Protein AF-A0AAJ1ZNX1-F1 (afdb_monomer)

Solvent-accessible surface area (backbone atoms only — not comparable to full-atom values): 5680 Å² total; per-residue (Å²): 125,68,63,64,56,52,53,48,50,53,50,48,51,62,69,65,58,52,88,84,54,53,49,63,47,60,47,34,83,94,32,80,71,35,80,59,55,41,69,76,48,72,48,75,48,79,52,95,96,53,78,76,46,73,52,70,45,70,45,59,96,62,90,78,61,64,82,70,44,58,76,32,54,32,38,42,35,42,39,46,82,88,60,79,63,48,76,48,76,54,66,75

Nearest PDB structures (foldseek):
  8fam-assembly2_B  TM=3.904E-01  e=6.971E+00  Octopus bimaculoides

Sequence (92 aa):
MASLYDEAKTFISSVTAIPGRQQYFLDVPGTDSAAQLSVVSFEATEKMGEPTEVCIELTHPQQLGRAEYLNCDATFSMVPEDGAPRKFSGYI

Mean predicted aligned error: 9.48 Å

Radius of gyration: 16.26 Å; Cα contacts (8 Å, |Δi|>4): 116; chains: 1; bounding box: 40×26×44 Å

Structure (mmCIF, N/CA/C/O backbone):
data_AF-A0AAJ1ZNX1-F1
#
_entry.id   AF-A0AAJ1ZNX1-F1
#
loop_
_atom_site.group_PDB
_atom_site.id
_atom_site.type_symbol
_atom_site.label_atom_id
_atom_site.label_alt_id
_atom_site.label_comp_id
_atom_site.label_asym_id
_atom_site.label_entity_id
_atom_site.label_seq_id
_atom_site.pdbx_PDB_ins_code
_atom_site.Cartn_x
_atom_site.Cartn_y
_atom_site.Cartn_z
_atom_site.occupancy
_atom_site.B_iso_or_equiv
_atom_site.au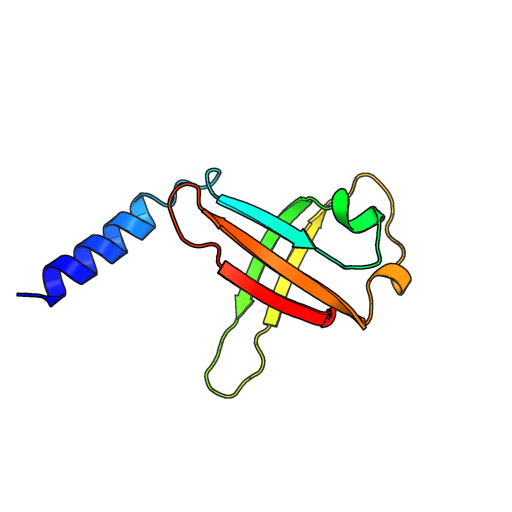th_seq_id
_atom_site.auth_comp_id
_atom_site.auth_asym_id
_atom_site.auth_atom_id
_atom_site.pdbx_PDB_model_num
ATOM 1 N N . MET A 1 1 ? 26.637 1.753 -29.590 1.00 49.16 1 MET A N 1
ATOM 2 C CA . MET A 1 1 ? 25.572 2.712 -29.966 1.00 49.16 1 MET A CA 1
ATOM 3 C C . MET A 1 1 ? 24.202 2.404 -29.353 1.00 49.16 1 MET A C 1
ATOM 5 O O . MET A 1 1 ? 23.376 3.300 -29.358 1.00 49.16 1 MET A O 1
ATOM 9 N N . ALA A 1 2 ? 23.947 1.212 -28.790 1.00 56.78 2 ALA A N 1
ATOM 10 C CA . ALA A 1 2 ? 22.678 0.915 -28.107 1.00 56.78 2 ALA A CA 1
ATOM 11 C C . ALA A 1 2 ? 22.519 1.630 -26.745 1.00 56.78 2 ALA A C 1
ATOM 13 O O . ALA A 1 2 ? 21.421 2.048 -26.405 1.00 56.78 2 ALA A O 1
ATOM 14 N N . SER A 1 3 ? 23.616 1.841 -26.005 1.00 60.53 3 SER A N 1
ATOM 15 C CA . SER A 1 3 ? 23.569 2.409 -24.646 1.00 60.53 3 SER A CA 1
ATOM 16 C C . SER A 1 3 ? 23.058 3.849 -24.594 1.00 60.53 3 SER A C 1
ATOM 18 O O . SER A 1 3 ? 22.315 4.197 -23.688 1.00 60.53 3 SER A O 1
ATOM 20 N N . LEU A 1 4 ? 23.397 4.670 -25.593 1.00 61.28 4 LEU A N 1
ATOM 21 C CA . LEU A 1 4 ? 23.016 6.084 -25.618 1.00 61.28 4 LEU A CA 1
ATOM 22 C C . LEU A 1 4 ? 21.500 6.273 -25.804 1.00 61.28 4 LEU A C 1
ATOM 24 O O . LEU A 1 4 ? 20.925 7.224 -25.288 1.00 61.28 4 LEU A O 1
ATOM 28 N N . TYR A 1 5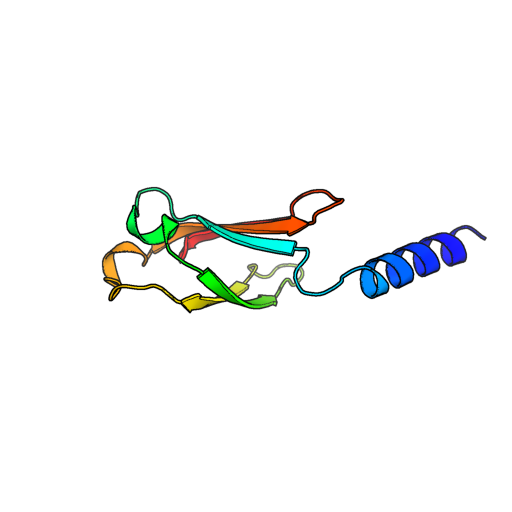 ? 20.850 5.354 -26.525 1.00 60.91 5 TYR A N 1
ATOM 29 C CA . TYR A 1 5 ? 19.398 5.371 -26.716 1.00 60.91 5 TYR A CA 1
ATOM 30 C C . TYR A 1 5 ? 18.641 4.904 -25.465 1.00 60.91 5 TYR A C 1
ATOM 32 O O . TYR A 1 5 ? 17.580 5.448 -25.168 1.00 60.91 5 TYR A O 1
ATOM 40 N N . ASP A 1 6 ? 19.186 3.942 -24.717 1.00 57.41 6 ASP A N 1
ATOM 41 C CA . ASP A 1 6 ? 18.594 3.451 -23.462 1.00 57.41 6 ASP A CA 1
ATOM 42 C C . ASP A 1 6 ? 18.710 4.484 -22.329 1.00 57.41 6 ASP A C 1
ATOM 44 O O . ASP A 1 6 ? 17.760 4.755 -21.591 1.00 57.41 6 ASP A O 1
ATOM 48 N N . GLU A 1 7 ? 19.864 5.147 -22.251 1.00 59.22 7 GLU A N 1
ATOM 49 C CA . GLU A 1 7 ? 20.137 6.214 -21.288 1.00 59.22 7 GLU A CA 1
ATOM 50 C C . GLU A 1 7 ? 19.268 7.449 -21.576 1.00 59.22 7 GLU A C 1
ATOM 52 O O . GLU A 1 7 ? 18.659 8.013 -20.666 1.00 59.22 7 GLU A O 1
ATOM 57 N N . ALA A 1 8 ? 19.087 7.791 -22.858 1.00 58.72 8 ALA A N 1
ATOM 58 C CA . ALA A 1 8 ? 18.144 8.822 -23.281 1.00 58.72 8 ALA A CA 1
ATOM 59 C C . ALA A 1 8 ? 16.691 8.448 -22.946 1.00 58.72 8 ALA A C 1
ATOM 61 O O . ALA A 1 8 ? 15.945 9.296 -22.470 1.00 58.72 8 ALA A O 1
ATOM 62 N N . LYS A 1 9 ? 16.274 7.190 -23.127 1.00 59.62 9 LYS A N 1
ATOM 63 C CA . LYS A 1 9 ? 14.915 6.743 -22.779 1.00 59.62 9 LYS A CA 1
ATOM 64 C C . LYS A 1 9 ? 14.663 6.788 -21.271 1.00 59.62 9 LYS A C 1
ATOM 66 O O . LYS A 1 9 ? 13.586 7.206 -20.848 1.00 59.62 9 LYS A O 1
ATOM 71 N N . THR A 1 10 ? 15.654 6.412 -20.468 1.00 60.22 10 THR A N 1
ATOM 72 C CA . THR A 1 10 ? 15.596 6.461 -18.998 1.00 60.22 10 THR A CA 1
ATOM 73 C C . THR A 1 10 ? 15.529 7.904 -18.498 1.00 60.22 10 THR A C 1
ATOM 75 O O . THR A 1 10 ? 14.689 8.228 -17.661 1.00 60.22 10 THR A O 1
ATOM 78 N N . PHE A 1 11 ? 16.347 8.791 -19.073 1.00 56.97 11 PHE A N 1
ATOM 79 C CA . PHE A 1 11 ? 16.340 10.221 -18.767 1.00 56.97 11 PHE A CA 1
ATOM 80 C C . PHE A 1 11 ? 15.042 10.908 -19.213 1.00 56.97 11 PHE A C 1
ATOM 82 O O . PHE A 1 11 ? 14.479 11.714 -18.484 1.00 56.97 11 PHE A O 1
ATOM 89 N N . ILE A 1 12 ? 14.510 10.568 -20.389 1.00 55.34 12 ILE A N 1
ATOM 90 C CA . ILE A 1 12 ? 13.229 11.117 -20.848 1.00 55.34 12 ILE A CA 1
ATOM 91 C C . ILE A 1 12 ? 12.093 10.607 -19.959 1.00 55.34 12 ILE A C 1
ATOM 93 O O . ILE A 1 12 ? 11.259 11.411 -19.575 1.00 55.34 12 ILE A O 1
ATOM 97 N N . SER A 1 13 ? 12.096 9.332 -19.554 1.00 56.38 13 SER A N 1
ATOM 98 C CA . SER A 1 13 ? 11.077 8.768 -18.653 1.00 56.38 13 SER A CA 1
ATOM 99 C C . SER A 1 13 ? 11.075 9.436 -17.273 1.00 56.38 13 SER A C 1
ATOM 101 O O . SER A 1 13 ? 10.005 9.651 -16.708 1.00 56.38 13 SER A O 1
ATOM 103 N N . SER A 1 14 ? 12.248 9.803 -16.740 1.00 55.06 14 SER A N 1
ATOM 104 C CA . SER A 1 14 ? 12.349 10.558 -15.484 1.00 55.06 14 SER A CA 1
ATOM 105 C C . SER A 1 14 ? 11.967 12.034 -15.643 1.00 55.06 14 SER A C 1
ATOM 107 O O . SER A 1 14 ? 11.408 12.615 -14.719 1.00 55.06 14 SER A O 1
ATOM 109 N N . VAL A 1 15 ? 12.191 12.629 -16.820 1.00 54.59 15 VAL A N 1
ATOM 110 C CA . VAL A 1 15 ? 11.786 14.008 -17.152 1.00 54.59 15 VAL A CA 1
ATOM 111 C C . VAL A 1 15 ? 10.288 14.117 -17.487 1.00 54.59 15 VAL A C 1
ATOM 113 O O . VAL A 1 15 ? 9.672 15.142 -17.199 1.00 54.59 15 VAL A O 1
ATOM 116 N N . THR A 1 16 ? 9.668 13.074 -18.048 1.00 49.97 16 THR A N 1
ATOM 117 C CA . THR A 1 16 ? 8.216 12.994 -18.305 1.00 49.97 16 THR A CA 1
ATOM 118 C C . THR A 1 16 ? 7.420 12.422 -17.139 1.00 49.97 16 THR A C 1
ATOM 120 O O . THR A 1 16 ? 6.191 12.386 -17.215 1.00 49.97 16 THR A O 1
ATOM 123 N N . ALA A 1 17 ? 8.074 12.006 -16.050 1.00 53.47 17 ALA A N 1
ATOM 124 C CA . ALA A 1 17 ? 7.415 11.736 -14.779 1.00 53.47 17 ALA A CA 1
ATOM 125 C C . ALA A 1 17 ? 6.940 13.064 -14.168 1.00 53.47 17 ALA A C 1
ATOM 127 O O . ALA A 1 17 ? 7.476 13.550 -13.179 1.00 53.47 17 ALA A O 1
ATOM 128 N N . ILE A 1 18 ? 5.950 13.690 -14.806 1.00 52.94 18 ILE A N 1
ATOM 129 C CA . ILE A 1 18 ? 5.264 14.867 -14.290 1.00 52.94 18 ILE A CA 1
ATOM 130 C C . ILE A 1 18 ? 4.549 14.409 -13.010 1.00 52.94 18 ILE A C 1
ATOM 132 O O . ILE A 1 18 ? 3.640 13.570 -13.098 1.00 52.94 18 ILE A O 1
ATOM 136 N N . PRO A 1 19 ? 4.928 14.925 -11.825 1.00 53.09 19 PRO A N 1
ATOM 137 C CA . PRO A 1 19 ? 4.208 14.634 -10.593 1.00 53.09 19 PRO A CA 1
ATOM 138 C C . PRO A 1 19 ? 2.725 14.984 -10.786 1.00 53.09 19 PRO A C 1
ATOM 140 O O . PRO A 1 19 ? 2.403 16.063 -11.280 1.00 53.09 19 PRO A O 1
ATOM 143 N N . GLY A 1 20 ? 1.824 14.055 -10.459 1.00 57.91 20 GLY A N 1
ATOM 144 C CA . GLY A 1 20 ? 0.371 14.225 -10.626 1.00 57.91 20 GLY A CA 1
ATOM 145 C C . GLY A 1 20 ? -0.274 13.480 -11.804 1.00 57.91 20 GLY A C 1
ATOM 146 O O . GLY A 1 20 ? -1.497 13.470 -11.895 1.00 57.91 20 GLY A O 1
ATOM 147 N N . ARG A 1 21 ? 0.500 12.813 -12.674 1.00 66.00 21 ARG A N 1
ATOM 148 C CA . ARG A 1 21 ? -0.030 11.886 -13.708 1.00 66.00 21 ARG A CA 1
ATOM 149 C C . ARG A 1 21 ? 0.070 10.405 -13.333 1.00 66.00 21 ARG A C 1
ATOM 151 O O . ARG A 1 21 ? -0.286 9.533 -14.118 1.00 66.00 21 ARG A O 1
ATOM 158 N N . GLN A 1 22 ? 0.590 10.117 -12.146 1.00 73.88 22 GLN A N 1
ATOM 159 C CA . GLN A 1 22 ? 0.640 8.772 -11.584 1.00 73.88 22 GLN A CA 1
ATOM 160 C C . GLN A 1 22 ? -0.359 8.704 -10.439 1.00 73.88 22 GLN A C 1
ATOM 162 O O . GLN A 1 22 ? -0.349 9.562 -9.555 1.00 73.88 22 GLN A O 1
ATOM 167 N N . GLN A 1 23 ? -1.237 7.710 -10.487 1.00 84.12 23 GLN A N 1
ATOM 168 C CA . GLN A 1 23 ? -2.189 7.450 -9.418 1.00 84.12 23 GLN A CA 1
ATOM 169 C C . GLN A 1 23 ? -1.606 6.396 -8.479 1.00 84.12 23 GLN A C 1
ATOM 171 O O . GLN A 1 23 ? -1.044 5.395 -8.928 1.00 84.12 23 GLN A O 1
ATOM 176 N N . TYR A 1 24 ? -1.738 6.636 -7.179 1.00 90.75 24 TYR A N 1
ATOM 177 C CA . TYR A 1 24 ? -1.212 5.774 -6.130 1.00 90.75 24 TYR A CA 1
ATOM 178 C C . TYR A 1 24 ? -2.371 5.229 -5.308 1.00 90.75 24 TYR A C 1
ATOM 180 O O . TYR A 1 24 ? -3.194 6.004 -4.822 1.00 90.75 24 TYR A O 1
ATOM 188 N N . PHE A 1 25 ? -2.422 3.911 -5.137 1.00 92.12 25 PHE A N 1
ATOM 189 C CA . PHE A 1 25 ? -3.494 3.249 -4.398 1.00 92.12 25 PHE A CA 1
ATOM 190 C C . PHE A 1 25 ? -2.926 2.240 -3.414 1.00 92.12 25 PHE A C 1
ATOM 192 O O . PHE A 1 25 ? -2.018 1.485 -3.767 1.00 92.12 25 PHE A O 1
ATOM 199 N N . LEU A 1 26 ? -3.505 2.197 -2.217 1.00 94.06 26 LEU A N 1
ATOM 200 C CA . LEU A 1 26 ? -3.293 1.134 -1.247 1.00 94.06 26 LEU A CA 1
ATOM 201 C C . LEU A 1 26 ? -4.600 0.358 -1.093 1.00 94.06 26 LEU A C 1
ATOM 203 O O . LEU A 1 26 ? -5.582 0.893 -0.586 1.00 94.06 26 LEU A O 1
ATOM 207 N N . ASP A 1 27 ? -4.596 -0.889 -1.545 1.00 94.38 27 ASP A N 1
ATOM 208 C CA . ASP A 1 27 ? -5.717 -1.809 -1.396 1.00 94.38 27 ASP A CA 1
ATOM 209 C C . ASP A 1 27 ? -5.456 -2.738 -0.208 1.00 94.38 27 ASP A C 1
ATOM 211 O O . ASP A 1 27 ? -4.366 -3.302 -0.095 1.00 94.38 27 ASP A O 1
ATOM 215 N N . VAL A 1 28 ? -6.444 -2.876 0.676 1.00 93.81 28 VAL A N 1
ATOM 216 C CA . VAL A 1 28 ? -6.400 -3.773 1.840 1.00 93.81 28 VAL A CA 1
ATOM 217 C C . VAL A 1 28 ? -7.661 -4.636 1.795 1.00 93.81 28 VAL A C 1
ATOM 219 O O . VAL A 1 28 ? -8.728 -4.194 2.238 1.00 93.81 28 VAL A O 1
ATOM 222 N N . PRO A 1 29 ? -7.590 -5.841 1.199 1.00 91.75 29 PRO A N 1
ATOM 223 C CA . PRO A 1 29 ? -8.748 -6.711 1.058 1.00 91.75 29 PRO A CA 1
ATOM 224 C C . PRO A 1 29 ? -9.400 -7.026 2.408 1.00 91.75 29 PRO A C 1
ATOM 226 O O . PRO A 1 29 ? -8.737 -7.446 3.351 1.00 91.75 29 PRO A O 1
ATOM 229 N N . GLY A 1 30 ? -10.723 -6.865 2.482 1.00 86.50 30 GLY A N 1
ATOM 230 C CA . GLY A 1 30 ? -11.495 -7.097 3.708 1.00 86.50 30 GLY A CA 1
ATOM 231 C C . GLY A 1 30 ? -11.661 -5.867 4.606 1.00 86.50 30 GLY A C 1
ATOM 232 O O . GLY A 1 30 ? -12.398 -5.951 5.586 1.00 86.50 30 GLY A O 1
ATOM 233 N N . THR A 1 31 ? -11.057 -4.731 4.244 1.00 90.50 31 THR A N 1
ATOM 234 C CA . THR A 1 31 ? 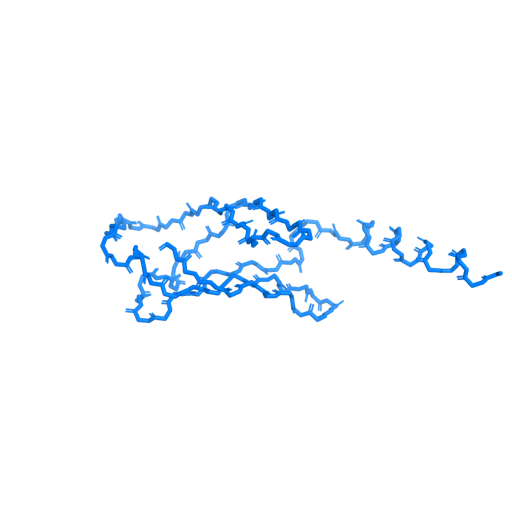-11.159 -3.472 4.991 1.00 90.50 31 THR A CA 1
ATOM 235 C C . THR A 1 31 ? -11.825 -2.399 4.129 1.00 90.50 31 THR A C 1
ATOM 237 O O . THR A 1 31 ? -11.170 -1.706 3.355 1.00 90.50 31 THR A O 1
ATOM 240 N N . ASP A 1 32 ? -13.145 -2.234 4.264 1.00 86.62 32 ASP A N 1
ATOM 241 C CA . ASP A 1 32 ? -13.939 -1.306 3.433 1.00 86.62 32 ASP A CA 1
ATOM 242 C C . ASP A 1 32 ? -13.478 0.160 3.544 1.00 86.62 32 ASP A C 1
ATOM 244 O O . ASP A 1 32 ? -13.554 0.926 2.580 1.00 86.62 32 ASP A O 1
ATOM 248 N N . SER A 1 33 ? -12.958 0.557 4.710 1.00 87.25 33 SER A N 1
ATOM 249 C CA . SER A 1 33 ? -12.381 1.886 4.951 1.00 87.25 33 SER A CA 1
ATOM 250 C C . SER A 1 33 ? -11.136 2.153 4.092 1.00 87.25 33 SER A C 1
ATOM 252 O O . SER A 1 33 ? -10.830 3.306 3.793 1.00 87.25 33 SER A O 1
ATOM 254 N N . ALA A 1 34 ? -10.448 1.117 3.597 1.00 87.81 34 ALA A N 1
ATOM 255 C CA . ALA A 1 34 ? -9.280 1.277 2.733 1.00 87.81 34 ALA A CA 1
ATOM 256 C C . ALA A 1 34 ? -9.598 2.000 1.411 1.00 87.81 34 ALA A C 1
ATOM 258 O O . ALA A 1 34 ? -8.754 2.726 0.893 1.00 87.81 34 ALA A O 1
ATOM 259 N N . ALA A 1 35 ? -10.833 1.894 0.906 1.00 88.94 35 ALA A N 1
ATOM 260 C CA . ALA A 1 35 ? -11.249 2.537 -0.342 1.00 88.94 35 ALA A CA 1
ATOM 261 C C . ALA A 1 35 ? -11.221 4.079 -0.294 1.00 88.94 35 ALA A C 1
ATOM 263 O O . ALA A 1 35 ? -11.232 4.728 -1.339 1.00 88.94 35 ALA A O 1
ATOM 264 N N . GLN A 1 36 ? -11.207 4.677 0.903 1.00 90.81 36 GLN A N 1
ATOM 265 C CA . GLN A 1 36 ? -11.150 6.131 1.100 1.00 90.81 36 GLN A CA 1
ATOM 266 C C . GLN A 1 36 ? -9.748 6.623 1.493 1.00 90.81 36 GLN A C 1
ATOM 268 O O . GLN A 1 36 ? -9.579 7.802 1.817 1.00 90.81 36 GLN A O 1
ATOM 273 N N . LEU A 1 37 ? -8.742 5.742 1.488 1.00 92.44 37 LEU A N 1
ATOM 274 C CA . LEU A 1 37 ? -7.359 6.123 1.750 1.00 92.44 37 LEU A CA 1
ATOM 275 C C . LEU A 1 37 ? -6.792 6.924 0.581 1.00 92.44 37 LEU A C 1
ATOM 277 O O . LEU A 1 37 ? -6.903 6.538 -0.581 1.00 92.44 37 LEU A O 1
ATOM 281 N N . SER A 1 38 ? -6.115 8.019 0.910 1.00 90.94 38 SER A N 1
ATOM 282 C CA . SER A 1 38 ? -5.343 8.804 -0.047 1.00 90.94 38 SER A CA 1
ATOM 283 C C . SER A 1 38 ? -3.868 8.759 0.319 1.00 90.94 38 SER A C 1
ATOM 285 O O . SER A 1 38 ? -3.486 9.135 1.428 1.00 90.94 38 SER A O 1
ATOM 287 N N . VAL A 1 39 ? -3.035 8.343 -0.634 1.00 92.44 39 VAL A N 1
ATOM 288 C CA . VAL A 1 39 ? -1.575 8.320 -0.490 1.00 92.44 39 VAL A CA 1
ATOM 289 C C . VAL A 1 39 ? -1.033 9.742 -0.596 1.00 92.44 39 VAL A C 1
ATOM 291 O O . VAL A 1 39 ? -1.278 10.428 -1.587 1.00 92.44 39 VAL A O 1
ATOM 294 N N . VAL A 1 40 ? -0.310 10.185 0.431 1.00 90.94 40 VAL A N 1
ATOM 295 C CA . VAL A 1 40 ? 0.348 11.500 0.471 1.00 90.94 40 VAL A CA 1
ATOM 296 C C . VAL A 1 40 ? 1.793 11.380 0.015 1.00 90.94 40 VAL A C 1
ATOM 298 O O . VAL A 1 40 ? 2.242 12.139 -0.842 1.00 90.94 40 VAL A O 1
ATOM 301 N N . SER A 1 41 ? 2.516 10.416 0.578 1.00 90.12 41 SER A N 1
ATOM 302 C CA . SER A 1 41 ? 3.916 10.155 0.269 1.00 90.12 41 SER A CA 1
ATOM 303 C C . SER A 1 41 ? 4.224 8.672 0.474 1.00 90.12 41 SER A C 1
ATOM 305 O O . SER A 1 41 ? 3.461 7.947 1.119 1.00 90.12 41 SER A O 1
ATOM 307 N N . PHE A 1 42 ? 5.322 8.204 -0.110 1.00 92.94 42 PHE A N 1
ATOM 308 C CA . PHE A 1 42 ? 5.821 6.860 0.134 1.00 92.94 42 PHE A CA 1
ATOM 309 C C . PHE A 1 42 ? 7.340 6.805 -0.023 1.00 92.94 42 PHE A C 1
ATOM 311 O O . PHE A 1 42 ? 7.930 7.563 -0.794 1.00 92.94 42 PHE A O 1
ATOM 318 N N . GLU A 1 43 ? 7.950 5.847 0.661 1.00 93.69 43 GLU A N 1
ATOM 319 C CA . GLU A 1 43 ? 9.345 5.460 0.516 1.00 93.69 43 GLU A CA 1
ATOM 320 C C . GLU A 1 43 ? 9.402 3.940 0.349 1.00 93.69 43 GLU A C 1
ATOM 322 O O . GLU A 1 43 ? 8.919 3.195 1.199 1.00 93.69 43 GLU A O 1
ATOM 327 N N . ALA A 1 44 ? 9.958 3.478 -0.771 1.00 94.06 44 ALA A N 1
ATOM 328 C CA . ALA A 1 44 ? 10.113 2.058 -1.067 1.00 94.06 44 ALA A CA 1
ATOM 329 C C . ALA A 1 44 ? 11.601 1.695 -1.074 1.00 94.06 44 ALA A C 1
ATOM 331 O O . ALA A 1 44 ? 12.370 2.245 -1.865 1.00 94.06 44 ALA A O 1
ATOM 332 N N . THR A 1 45 ? 11.989 0.754 -0.215 1.00 94.75 45 THR A N 1
ATOM 333 C CA . THR A 1 45 ? 13.351 0.225 -0.127 1.00 94.75 45 THR A CA 1
ATOM 334 C C . THR A 1 45 ? 13.376 -1.218 -0.619 1.00 94.75 45 THR A C 1
ATOM 336 O O . THR A 1 45 ? 12.785 -2.111 -0.017 1.00 94.75 45 THR A O 1
ATOM 339 N N . GLU A 1 46 ? 14.107 -1.452 -1.708 1.00 93.75 46 GLU A N 1
ATOM 340 C CA . GLU A 1 46 ? 14.381 -2.781 -2.254 1.00 93.75 46 GLU A CA 1
ATOM 341 C C . GLU A 1 46 ? 15.888 -3.027 -2.257 1.00 93.75 46 GLU A C 1
ATOM 343 O O . GLU A 1 46 ? 16.665 -2.233 -2.794 1.00 93.75 46 GLU A O 1
ATOM 348 N N . LYS A 1 47 ? 16.310 -4.149 -1.676 1.00 95.00 47 LYS A N 1
ATOM 349 C CA . LYS A 1 47 ? 17.711 -4.572 -1.647 1.00 95.00 47 LYS A CA 1
ATOM 350 C C . LYS A 1 47 ? 17.813 -6.053 -1.969 1.00 95.00 47 LYS A C 1
ATOM 352 O O . LYS A 1 47 ? 16.917 -6.842 -1.680 1.00 95.00 47 LYS A O 1
ATOM 357 N N . MET A 1 48 ? 18.930 -6.448 -2.569 1.00 95.12 48 MET A N 1
ATOM 358 C CA . MET A 1 48 ? 19.136 -7.836 -2.966 1.00 95.12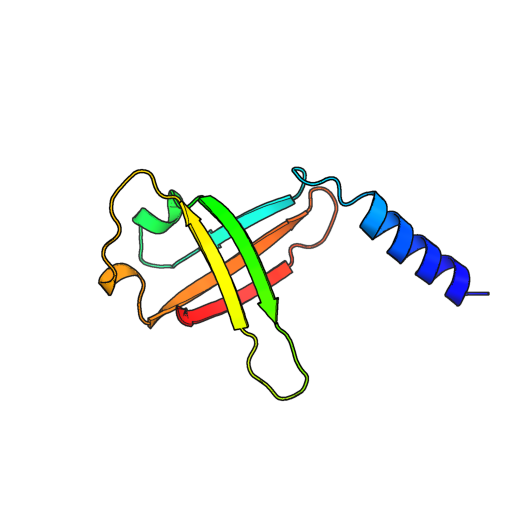 48 MET A CA 1
ATOM 359 C C . MET A 1 48 ? 19.295 -8.736 -1.734 1.00 95.12 48 MET A C 1
ATOM 361 O O . MET A 1 48 ? 20.247 -8.581 -0.976 1.00 95.12 48 MET A O 1
ATOM 365 N N . GLY A 1 49 ? 18.383 -9.698 -1.568 1.00 95.75 49 GLY A N 1
ATOM 366 C CA . GLY A 1 49 ? 18.404 -10.656 -0.457 1.00 95.75 49 GLY A CA 1
ATOM 367 C C . GLY A 1 49 ? 17.745 -10.169 0.839 1.00 95.75 49 GLY A C 1
ATOM 368 O O . GLY A 1 49 ? 17.744 -10.919 1.811 1.00 95.75 49 GLY A O 1
ATOM 369 N N . GLU A 1 50 ? 17.164 -8.967 0.853 1.00 95.38 50 GLU A N 1
ATOM 370 C CA . GLU A 1 50 ? 16.395 -8.433 1.986 1.00 95.38 50 GLU A CA 1
ATOM 371 C C . GLU A 1 50 ? 14.906 -8.295 1.612 1.00 95.38 50 GLU A C 1
ATOM 373 O O . GLU A 1 50 ? 14.575 -8.188 0.425 1.00 95.38 50 GLU A O 1
ATOM 378 N N . PRO A 1 51 ? 13.990 -8.304 2.599 1.00 94.19 51 PRO A N 1
ATOM 379 C CA . PRO A 1 51 ? 12.589 -7.981 2.365 1.00 94.19 51 PRO A CA 1
ATOM 380 C C . PRO A 1 51 ? 12.419 -6.597 1.734 1.00 94.19 51 PRO A C 1
ATOM 382 O O . PRO A 1 51 ? 13.185 -5.671 1.993 1.00 94.19 51 PRO A O 1
ATOM 385 N N . THR A 1 52 ? 11.390 -6.462 0.903 1.00 94.56 52 THR A N 1
ATOM 386 C CA . THR A 1 52 ? 10.978 -5.155 0.389 1.00 94.56 52 THR A CA 1
ATOM 387 C C . THR A 1 52 ? 10.153 -4.442 1.447 1.00 94.56 52 THR A C 1
ATOM 389 O O . THR A 1 52 ? 9.155 -4.986 1.914 1.00 94.56 52 THR A O 1
ATOM 392 N N . GLU A 1 53 ? 10.554 -3.226 1.794 1.00 95.44 53 GLU A N 1
ATOM 393 C CA . GLU A 1 53 ? 9.858 -2.392 2.771 1.00 95.44 53 GLU A CA 1
ATOM 39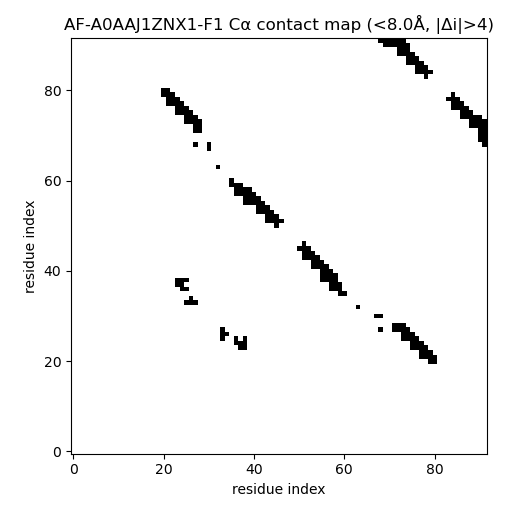4 C C . GLU A 1 53 ? 9.265 -1.176 2.064 1.00 95.44 53 GLU A C 1
ATOM 396 O O . GLU A 1 53 ? 9.958 -0.479 1.319 1.00 95.44 53 GLU A O 1
ATOM 401 N N . VAL A 1 54 ? 7.972 -0.928 2.281 1.00 95.62 54 VAL A N 1
ATOM 402 C CA . VAL A 1 54 ? 7.276 0.237 1.730 1.00 95.62 54 VAL A CA 1
ATOM 403 C C . VAL A 1 54 ? 6.618 1.000 2.871 1.00 95.62 54 VAL A C 1
ATOM 405 O O . VAL A 1 54 ? 5.626 0.554 3.443 1.00 95.62 54 VAL A O 1
ATOM 408 N N . CYS A 1 55 ? 7.166 2.167 3.184 1.00 96.25 55 CYS A N 1
ATOM 409 C CA . CYS A 1 55 ? 6.602 3.104 4.144 1.00 96.25 55 CYS A CA 1
ATOM 410 C C . CYS A 1 55 ? 5.674 4.063 3.400 1.00 96.25 55 CYS A C 1
ATOM 412 O O . CYS A 1 55 ? 6.099 4.698 2.439 1.00 96.25 55 CYS A O 1
ATOM 414 N N . ILE A 1 56 ? 4.412 4.169 3.819 1.00 94.50 56 ILE A N 1
ATOM 415 C CA . ILE A 1 56 ? 3.406 4.991 3.135 1.00 94.50 56 ILE A CA 1
ATOM 416 C C . ILE A 1 56 ? 2.760 5.938 4.142 1.00 94.50 56 ILE A C 1
ATOM 418 O O . ILE A 1 56 ? 2.229 5.498 5.162 1.00 94.50 56 ILE A O 1
ATOM 422 N N . GLU A 1 57 ? 2.760 7.233 3.836 1.00 94.75 57 GLU A N 1
ATOM 423 C CA . GLU A 1 57 ? 1.956 8.217 4.556 1.00 94.75 57 GLU A CA 1
ATOM 424 C C . GLU A 1 57 ? 0.594 8.358 3.876 1.00 94.75 57 GLU A C 1
ATOM 426 O O . GLU A 1 57 ? 0.489 8.607 2.670 1.00 94.75 57 GLU A O 1
ATOM 431 N N . LEU A 1 58 ? -0.465 8.199 4.666 1.00 92.88 58 LEU A N 1
ATOM 432 C CA . LEU A 1 58 ? -1.843 8.125 4.195 1.00 92.88 58 LEU A CA 1
ATOM 433 C C . LEU A 1 58 ? -2.704 9.173 4.899 1.00 92.88 58 LEU A C 1
ATOM 435 O O . LEU A 1 58 ? -2.471 9.524 6.056 1.00 92.88 58 LEU A O 1
ATOM 439 N N . THR A 1 59 ? -3.756 9.617 4.219 1.00 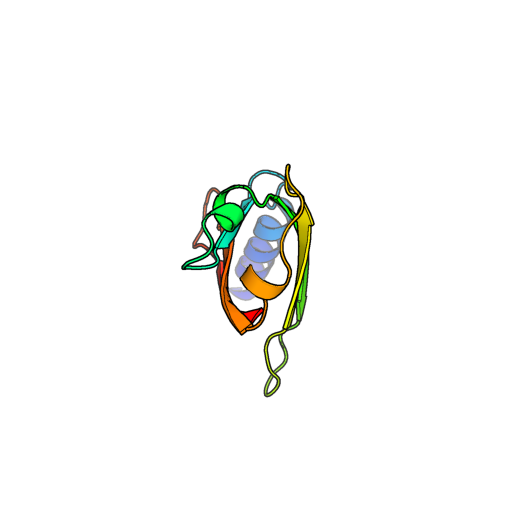94.00 59 THR A N 1
ATOM 440 C CA . THR A 1 59 ? -4.846 10.401 4.812 1.00 94.00 59 THR A CA 1
ATOM 441 C C . THR A 1 59 ? -6.177 9.688 4.620 1.00 94.00 59 THR A C 1
ATOM 443 O O . THR A 1 59 ? -6.362 8.938 3.662 1.00 94.00 59 THR A O 1
ATOM 446 N N . HIS A 1 60 ? -7.100 9.914 5.554 1.00 93.69 60 HIS A N 1
ATOM 447 C CA . HIS A 1 60 ? -8.437 9.331 5.546 1.00 93.69 60 HIS A CA 1
ATOM 448 C C . HIS A 1 60 ? -9.435 10.321 6.176 1.00 93.69 60 HIS A C 1
ATOM 450 O O . HIS A 1 60 ? -9.070 11.004 7.138 1.00 93.69 60 HIS A O 1
ATOM 456 N N . PRO A 1 61 ? -10.683 10.426 5.679 1.00 93.81 61 PRO A N 1
ATOM 457 C CA . PRO A 1 61 ? -11.681 11.355 6.225 1.00 93.81 61 PRO A CA 1
ATOM 458 C C . PRO A 1 61 ? -12.201 10.979 7.625 1.00 93.81 61 PRO A C 1
ATOM 460 O O . PRO A 1 61 ? -12.784 11.819 8.306 1.00 93.81 61 PRO A O 1
ATOM 463 N N . GLN A 1 62 ? -12.015 9.730 8.058 1.00 92.38 62 GLN A N 1
ATOM 464 C CA . GLN A 1 62 ? -12.443 9.217 9.368 1.00 92.38 62 GLN A CA 1
ATOM 465 C C . GLN A 1 62 ? -11.262 8.656 10.167 1.00 92.38 62 GLN A C 1
ATOM 467 O O . GLN A 1 62 ? -10.226 8.310 9.600 1.00 92.38 62 GLN A O 1
ATOM 472 N N . GLN A 1 63 ? -11.435 8.511 11.481 1.00 90.69 63 GLN A N 1
ATOM 473 C CA . GLN A 1 63 ? -10.457 7.834 12.327 1.00 90.69 63 GLN A CA 1
ATOM 474 C C . GLN A 1 63 ? -10.409 6.335 12.005 1.00 90.69 63 GLN A C 1
ATOM 476 O O . GLN A 1 63 ? -11.444 5.677 11.976 1.00 90.69 63 GLN A O 1
ATOM 481 N N . LEU A 1 64 ? -9.204 5.804 11.796 1.00 91.44 64 LEU A N 1
ATOM 482 C CA . LEU A 1 64 ? -8.985 4.400 11.453 1.00 91.44 64 LEU A CA 1
ATOM 483 C C . LEU A 1 64 ? -8.724 3.548 12.697 1.00 91.44 64 LEU A C 1
ATOM 485 O O . LEU A 1 64 ? -7.943 3.926 13.577 1.00 91.44 64 LEU A O 1
ATOM 489 N N . GLY A 1 65 ? -9.345 2.371 12.754 1.00 90.06 65 GLY A N 1
ATOM 490 C CA . GLY A 1 65 ? -9.052 1.365 13.764 1.00 90.06 65 GLY A CA 1
ATOM 491 C C . GLY A 1 65 ? -7.781 0.597 13.409 1.00 90.06 65 GLY A C 1
ATOM 492 O O . GLY A 1 65 ? -7.741 -0.107 12.410 1.00 90.06 65 GLY A O 1
ATOM 493 N N . ARG A 1 66 ? -6.737 0.652 14.247 1.00 90.94 66 ARG A N 1
ATOM 494 C CA . ARG A 1 66 ? -5.475 -0.081 13.993 1.00 90.94 66 ARG A CA 1
ATOM 495 C C . ARG A 1 66 ? -5.681 -1.587 13.763 1.00 90.94 66 ARG A C 1
ATOM 497 O O . ARG A 1 66 ? -4.961 -2.190 12.976 1.00 90.94 66 ARG A O 1
ATOM 504 N N . ALA A 1 67 ? -6.641 -2.188 14.462 1.00 90.88 67 ALA A N 1
ATOM 505 C CA . ALA A 1 67 ? -6.939 -3.616 14.362 1.00 90.88 67 ALA A CA 1
ATOM 506 C C . ALA A 1 67 ? -7.517 -4.033 12.997 1.00 90.88 67 ALA A C 1
ATOM 508 O O . ALA A 1 67 ? -7.497 -5.215 12.686 1.00 90.88 67 ALA A O 1
ATOM 509 N N . GLU A 1 68 ? -8.013 -3.082 12.201 1.00 87.62 68 GLU A N 1
ATOM 510 C CA . GLU A 1 68 ? -8.582 -3.328 10.867 1.00 87.62 68 GLU A CA 1
ATOM 511 C C . GLU A 1 68 ? -7.512 -3.395 9.770 1.00 87.62 68 GLU A C 1
ATOM 513 O O . GLU A 1 68 ? -7.816 -3.767 8.641 1.00 87.62 68 GLU A O 1
ATOM 518 N N . TYR A 1 69 ? -6.275 -3.006 10.089 1.00 91.50 69 TYR A N 1
ATOM 519 C CA . TYR A 1 69 ? -5.178 -2.930 9.125 1.00 91.50 69 TYR A CA 1
ATOM 520 C C . TYR A 1 69 ? -3.975 -3.786 9.520 1.00 91.50 69 TYR A C 1
ATOM 522 O O . TYR A 1 69 ? -3.263 -4.268 8.651 1.00 91.50 69 TYR A O 1
ATOM 530 N N . LEU A 1 70 ? -3.720 -3.979 10.817 1.00 93.31 70 LEU A N 1
ATOM 531 C CA . LEU A 1 70 ? -2.543 -4.713 11.278 1.00 93.31 70 LEU A CA 1
ATOM 532 C C . LEU A 1 70 ? -2.625 -6.209 10.932 1.00 93.31 70 LEU A C 1
ATOM 534 O O . LEU A 1 70 ? -3.581 -6.885 11.308 1.00 93.31 70 LEU A O 1
ATOM 538 N N . ASN A 1 71 ? -1.558 -6.737 10.336 1.00 93.75 71 ASN A N 1
ATOM 539 C CA . ASN A 1 71 ? -1.419 -8.082 9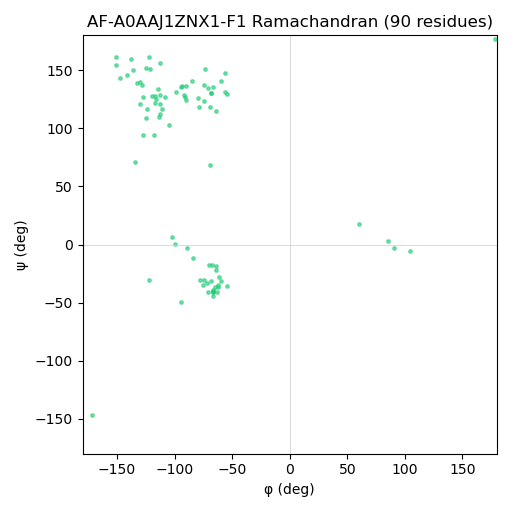.774 1.00 93.75 71 ASN A CA 1
ATOM 540 C C . ASN A 1 71 ? -2.408 -8.400 8.643 1.00 93.75 71 ASN A C 1
ATOM 542 O O . ASN A 1 71 ? -2.633 -9.573 8.341 1.00 93.75 71 ASN A O 1
ATOM 546 N N . CYS A 1 72 ? -3.015 -7.383 8.035 1.00 93.31 72 CYS A N 1
ATOM 547 C CA . CYS A 1 72 ? -3.829 -7.568 6.844 1.00 93.31 72 CYS A CA 1
ATOM 548 C C . CYS A 1 72 ? -2.931 -7.551 5.610 1.00 93.31 72 CYS A C 1
ATOM 550 O O . CYS A 1 72 ? -2.002 -6.743 5.519 1.00 93.31 72 CYS A O 1
ATOM 552 N N . ASP A 1 73 ? -3.235 -8.419 4.647 1.00 96.06 73 ASP A N 1
ATOM 553 C CA . ASP A 1 73 ? -2.614 -8.348 3.332 1.00 96.06 73 ASP A CA 1
ATOM 554 C C . ASP A 1 73 ? -2.929 -6.993 2.693 1.00 96.06 73 ASP A C 1
ATOM 556 O O . ASP A 1 73 ? -4.043 -6.475 2.796 1.00 96.06 73 ASP A O 1
ATOM 560 N N . ALA A 1 74 ? -1.942 -6.421 2.017 1.00 95.69 74 ALA A N 1
ATOM 561 C CA . ALA A 1 74 ? -2.077 -5.142 1.351 1.00 95.69 74 ALA A CA 1
ATOM 562 C C . ALA A 1 74 ? -1.334 -5.135 0.020 1.00 95.69 74 ALA A C 1
ATOM 564 O O . ALA A 1 74 ? -0.277 -5.752 -0.152 1.00 95.69 74 ALA A O 1
ATOM 565 N N . THR A 1 75 ? -1.893 -4.409 -0.943 1.00 96.44 75 THR A N 1
ATOM 566 C CA . THR A 1 75 ? -1.251 -4.158 -2.229 1.00 96.44 75 THR A CA 1
ATOM 567 C C . THR A 1 75 ? -1.149 -2.666 -2.478 1.00 96.44 75 THR A C 1
ATOM 569 O O . THR A 1 75 ? -2.150 -1.972 -2.648 1.00 96.44 75 THR A O 1
ATOM 572 N N . PHE A 1 76 ? 0.084 -2.181 -2.562 1.00 95.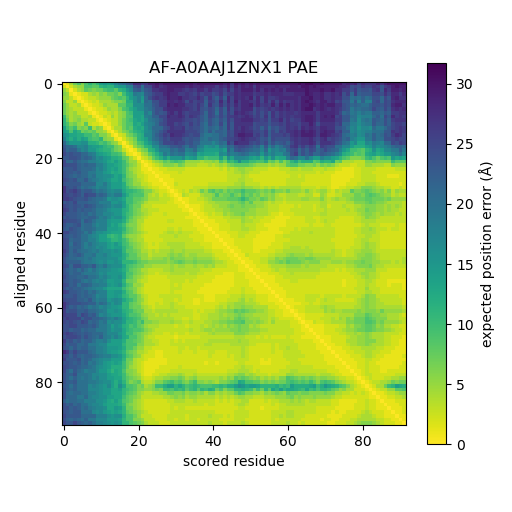25 76 PHE A N 1
ATOM 573 C CA . PHE A 1 76 ? 0.378 -0.830 -3.002 1.00 95.25 76 PHE A CA 1
ATOM 574 C C . PHE A 1 76 ? 0.623 -0.820 -4.510 1.00 95.25 76 PHE A C 1
ATOM 576 O O . PHE A 1 76 ? 1.418 -1.609 -5.027 1.00 95.25 76 PHE A O 1
ATOM 583 N N . SER A 1 77 ? -0.061 0.062 -5.235 1.00 93.56 77 SER A N 1
ATOM 584 C CA . SER A 1 77 ? 0.047 0.165 -6.688 1.00 93.56 77 SER A CA 1
ATOM 585 C C . SER A 1 77 ? 0.325 1.588 -7.152 1.00 93.56 77 SER A C 1
ATOM 587 O O . SER A 1 77 ? -0.265 2.551 -6.667 1.00 93.56 77 SER A O 1
ATOM 589 N N . MET A 1 78 ? 1.232 1.691 -8.121 1.00 90.94 78 MET A N 1
ATOM 590 C CA . MET A 1 78 ? 1.586 2.916 -8.825 1.00 90.94 78 MET A CA 1
ATOM 591 C C . MET A 1 78 ? 1.141 2.745 -10.273 1.00 90.94 78 MET A C 1
ATOM 593 O O . MET A 1 78 ? 1.704 1.925 -11.005 1.00 90.94 78 MET A O 1
ATOM 597 N N . VAL A 1 79 ? 0.108 3.477 -10.677 1.00 89.44 79 VAL A N 1
ATOM 598 C CA . VAL A 1 79 ? -0.478 3.393 -12.016 1.00 89.44 79 VAL A CA 1
ATOM 599 C C . VAL A 1 79 ? -0.043 4.622 -12.816 1.00 89.44 79 VAL A C 1
ATOM 601 O O . VAL A 1 79 ? -0.560 5.717 -12.574 1.00 89.44 79 VAL A O 1
ATOM 604 N N . PRO A 1 80 ? 0.928 4.485 -13.735 1.00 84.06 80 PRO A N 1
ATOM 605 C CA . PRO A 1 80 ? 1.275 5.562 -14.652 1.00 84.06 80 PRO A CA 1
ATOM 606 C C . PRO A 1 80 ? 0.199 5.741 -15.731 1.00 84.06 80 PRO A C 1
ATOM 608 O O . PRO A 1 80 ? -0.460 4.779 -16.117 1.00 84.06 80 PRO A O 1
ATOM 611 N N . GLU A 1 81 ? 0.050 6.965 -16.245 1.00 79.25 81 GLU A N 1
ATOM 612 C CA . GLU A 1 81 ? -0.865 7.276 -17.358 1.00 79.25 81 GLU A CA 1
ATOM 613 C C . GLU A 1 81 ? -0.488 6.530 -18.656 1.00 79.25 81 GLU A C 1
ATOM 615 O O . GLU A 1 81 ? -1.368 6.103 -19.397 1.00 79.25 81 GLU A O 1
ATOM 620 N N . ASP A 1 82 ? 0.812 6.331 -18.906 1.00 73.56 82 ASP A N 1
ATOM 621 C CA . ASP A 1 82 ? 1.343 5.664 -20.104 1.00 73.56 82 ASP A CA 1
ATOM 622 C C . ASP A 1 82 ? 2.441 4.651 -19.729 1.00 73.56 82 ASP A C 1
ATOM 624 O O . ASP A 1 82 ? 3.639 4.878 -19.909 1.00 73.56 82 ASP A O 1
ATOM 628 N N . GLY A 1 83 ? 2.046 3.540 -19.099 1.00 76.25 83 GLY A N 1
ATOM 629 C CA . GLY A 1 83 ? 2.977 2.478 -18.719 1.00 76.25 83 GLY A CA 1
ATOM 630 C C . GLY A 1 83 ? 2.332 1.309 -17.978 1.00 76.25 83 GLY A C 1
ATOM 631 O O . GLY A 1 83 ? 1.142 1.312 -17.667 1.00 76.25 83 GLY A O 1
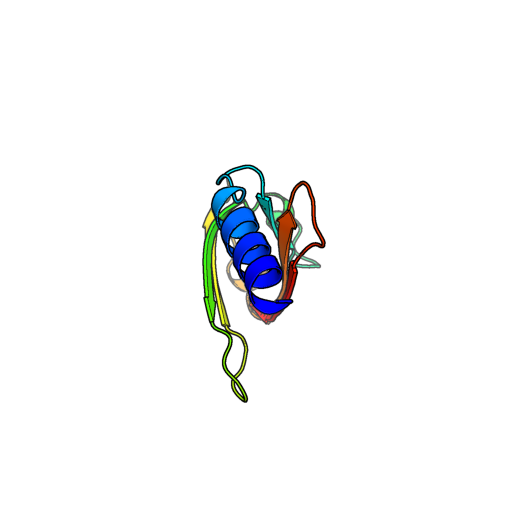ATOM 632 N N . ALA A 1 84 ? 3.135 0.287 -17.678 1.00 84.94 84 ALA A N 1
ATOM 633 C CA . ALA A 1 84 ? 2.682 -0.831 -16.859 1.00 84.94 84 ALA A CA 1
ATOM 634 C C . ALA A 1 84 ? 2.598 -0.412 -15.379 1.00 84.94 84 ALA A C 1
ATOM 636 O O . ALA A 1 84 ? 3.525 0.236 -14.881 1.00 84.94 84 ALA A O 1
ATOM 637 N N . PRO A 1 85 ? 1.531 -0.794 -14.654 1.00 87.69 85 PRO A N 1
ATOM 638 C CA . PRO A 1 85 ? 1.427 -0.501 -13.235 1.00 87.69 85 PRO A CA 1
ATOM 639 C C . PRO A 1 85 ? 2.484 -1.276 -12.454 1.00 87.69 85 PRO A C 1
ATOM 641 O O . PRO A 1 85 ? 2.671 -2.480 -12.652 1.00 87.69 85 PRO A O 1
ATOM 644 N N . ARG A 1 86 ? 3.141 -0.590 -11.520 1.00 90.94 86 ARG A N 1
ATOM 645 C CA . ARG A 1 86 ? 4.027 -1.225 -10.547 1.00 90.94 86 ARG A CA 1
ATOM 646 C C . ARG A 1 86 ? 3.217 -1.604 -9.317 1.00 90.94 86 ARG A C 1
ATOM 648 O O . ARG A 1 86 ? 2.399 -0.810 -8.858 1.00 90.94 86 ARG A O 1
ATOM 655 N N . LYS A 1 87 ? 3.435 -2.808 -8.789 1.00 93.69 87 LYS A N 1
ATOM 656 C CA . LYS A 1 87 ? 2.734 -3.303 -7.602 1.00 93.69 87 LYS A CA 1
ATOM 657 C C . LYS A 1 87 ? 3.714 -3.861 -6.582 1.00 93.69 87 LYS A C 1
ATOM 659 O O . LYS A 1 87 ? 4.647 -4.566 -6.956 1.00 93.69 87 LYS A O 1
ATOM 664 N N . PHE A 1 88 ? 3.442 -3.569 -5.320 1.00 94.50 88 PHE A N 1
ATOM 665 C CA . PHE A 1 88 ? 4.063 -4.177 -4.155 1.00 94.50 88 PHE A CA 1
ATOM 666 C C . PHE A 1 88 ? 2.966 -4.890 -3.381 1.00 94.50 88 PHE A C 1
ATOM 668 O O . PHE A 1 88 ? 1.977 -4.264 -3.004 1.00 94.50 88 PHE A O 1
ATOM 675 N N . SER A 1 89 ? 3.127 -6.189 -3.175 1.00 94.81 89 SER A N 1
ATOM 676 C CA . SER A 1 89 ? 2.195 -6.995 -2.393 1.00 94.81 89 SER A CA 1
ATOM 677 C C . SER A 1 89 ? 2.909 -7.491 -1.146 1.00 94.81 89 SER A C 1
ATOM 679 O O . SER A 1 89 ? 4.046 -7.955 -1.223 1.00 94.81 89 SER A O 1
ATOM 681 N N . GLY A 1 90 ? 2.239 -7.371 -0.011 1.00 95.06 90 GLY A N 1
ATOM 682 C CA . GLY A 1 90 ? 2.761 -7.739 1.295 1.00 95.06 90 GLY A CA 1
ATOM 683 C C . GLY A 1 90 ? 1.652 -7.658 2.331 1.00 95.06 90 GLY A C 1
ATOM 684 O O . GLY A 1 90 ? 0.490 -7.892 2.008 1.00 95.06 90 GLY A O 1
ATOM 685 N N . TYR A 1 91 ? 2.010 -7.294 3.553 1.00 95.19 91 TYR A N 1
ATOM 686 C CA . TYR A 1 91 ? 1.077 -7.089 4.655 1.00 95.19 91 TYR A CA 1
ATOM 687 C C . TYR A 1 91 ? 1.468 -5.832 5.441 1.00 95.19 91 TYR A C 1
ATOM 689 O O . TYR A 1 91 ? 2.608 -5.369 5.333 1.00 95.19 91 TYR A O 1
ATOM 697 N N . ILE A 1 92 ? 0.517 -5.282 6.197 1.00 93.38 92 ILE A N 1
ATOM 698 C CA . ILE A 1 92 ? 0.700 -4.107 7.072 1.00 93.38 92 ILE A CA 1
ATOM 699 C C . ILE A 1 92 ? 1.043 -4.534 8.499 1.00 93.38 92 ILE A C 1
ATOM 701 O O . ILE A 1 92 ? 0.410 -5.485 9.005 1.00 93.38 92 ILE A O 1
#

pLDDT: mean 83.51, std 15.18, range [49.16, 96.44]

Foldseek 3Di:
DVVVVVVVVVVVVVVPPPPPQKAKAKDFPPQPQSVQKHWDDKDWDDDPPDDIDIDTDIDGPDDDDPVSAQQTWMKIWIHGPPDDIDIDTDGD

Secondary structure (DSSP, 8-state):
-HHHHHHHHHHHHHHS--TTSEEEEEE-TT-GGGGG-EEEEEEEE--TTS--EEEEEEE-SSPPPGGGTTT-EEEEEEEETTSPPEEEEEE-